Protein AF-A0A355TVX1-F1 (afdb_monomer)

Secondary structure (DSSP, 8-state):
--TTSSS---EE----TT--EEE---TTS---GGGBSSGGGT-SSHHHHHHTT-SS-SSEEETTTTTT-EEE--SSSSSS--TTTEEEHHHHTEEEEE---BTTEEEEEETTEEEEEE---PPEEPP----GGGT--

Solvent-accessible surface area (backbone atoms only — not comparable to full-atom values): 8041 Å² total; per-residue (Å²): 48,28,61,79,56,76,84,55,65,34,54,55,67,73,77,53,79,91,41,65,44,61,29,44,54,47,100,88,57,52,58,41,29,66,26,37,65,27,50,74,82,77,36,96,35,24,41,60,46,48,44,76,58,34,83,85,67,77,58,38,38,40,74,76,59,41,68,67,36,28,36,39,31,60,79,85,71,75,54,63,65,44,82,92,30,52,37,47,36,67,83,68,37,41,61,38,38,46,27,62,67,60,93,56,30,35,40,30,31,39,77,91,40,81,45,80,43,66,63,80,84,63,65,70,47,80,66,83,84,75,61,71,78,76,72,70,123

pLDDT: mean 85.3, std 14.42, range [46.06, 97.94]

Sequence (137 aa):
FDFFGNGFPVLTEWVGANDGLLCRPNADGSVKGTNLFGIANGFDNGYEEMASLDVDNSGSLEGAELKELRVWTDVNGNGIAEANELKTLDELGITSIKVSHNNYASTFVRNGQTFKSFDWWPNCREMRKVDMASVIK

Foldseek 3Di:
DQLLPPPDDWDWDDDDLVAWFKFQADPVRWDHNCRGQAPNVPDNGRLVVLCVLPPVNPQKQFDPSQQRMWTFRPNPPPPIGDPVRTHRCVNQQWGIGGSDDDPQKDWTAHPNDIDIDGGDDIDTDDDPDDPPVVVPD

Structure (mmCIF, N/CA/C/O backbone):
data_AF-A0A355TVX1-F1
#
_entry.id   AF-A0A355TVX1-F1
#
loop_
_atom_site.group_PDB
_atom_site.id
_atom_site.type_symbol
_atom_site.label_atom_id
_atom_site.label_alt_id
_atom_site.label_comp_id
_atom_site.label_asym_id
_atom_site.label_entity_id
_atom_site.label_seq_id
_atom_site.pdbx_PDB_ins_code
_atom_site.Cartn_x
_atom_site.Cartn_y
_atom_site.Cartn_z
_atom_site.occupancy
_atom_site.B_iso_or_equiv
_atom_site.auth_seq_id
_atom_site.auth_comp_id
_atom_site.auth_asym_id
_atom_site.auth_atom_id
_atom_site.pdbx_PDB_model_num
ATOM 1 N N . PHE A 1 1 ? 11.663 -5.315 -10.798 1.00 74.56 1 PHE A N 1
ATOM 2 C CA . PHE A 1 1 ? 10.584 -4.323 -10.603 1.00 74.56 1 PHE A CA 1
ATOM 3 C C . PHE A 1 1 ? 11.071 -2.928 -10.987 1.00 74.56 1 PHE A C 1
ATOM 5 O O . PHE A 1 1 ? 12.222 -2.608 -10.700 1.00 74.56 1 PHE A O 1
ATOM 12 N N . ASP A 1 2 ? 10.250 -2.105 -11.647 1.00 73.06 2 ASP A N 1
ATOM 13 C CA . ASP A 1 2 ? 10.565 -0.692 -11.945 1.00 73.06 2 ASP A CA 1
ATOM 14 C C . ASP A 1 2 ? 10.418 0.175 -10.680 1.00 73.06 2 ASP A C 1
ATOM 16 O O . ASP A 1 2 ? 9.458 0.929 -10.507 1.00 73.06 2 ASP A O 1
ATOM 20 N N . PHE A 1 3 ? 11.371 0.017 -9.759 1.00 73.38 3 PHE A N 1
ATOM 21 C CA . PHE A 1 3 ? 11.366 0.666 -8.445 1.00 73.38 3 PHE A CA 1
ATOM 22 C C . PHE A 1 3 ? 11.476 2.194 -8.532 1.00 73.38 3 PHE A C 1
ATOM 24 O O . PHE A 1 3 ? 10.991 2.901 -7.657 1.00 73.38 3 PHE A O 1
ATOM 31 N N . PHE A 1 4 ? 12.087 2.720 -9.594 1.00 75.31 4 PHE A N 1
ATOM 32 C CA . PHE A 1 4 ? 12.267 4.162 -9.775 1.00 75.31 4 PHE A CA 1
ATOM 33 C C . PHE A 1 4 ? 11.200 4.800 -10.675 1.00 75.31 4 PHE A C 1
ATOM 35 O O . PHE A 1 4 ? 11.250 6.005 -10.907 1.00 75.31 4 PHE A O 1
ATOM 42 N N . GLY A 1 5 ? 10.258 4.015 -11.208 1.00 72.88 5 GLY A N 1
ATOM 43 C CA . GLY A 1 5 ? 9.201 4.508 -12.096 1.00 72.88 5 GLY A CA 1
ATOM 44 C C . GLY A 1 5 ? 9.711 5.058 -13.434 1.00 72.88 5 GLY A C 1
ATOM 45 O O . GLY A 1 5 ? 9.036 5.878 -14.055 1.00 72.88 5 GLY A O 1
ATOM 46 N N . ASN A 1 6 ? 10.901 4.644 -13.879 1.00 74.19 6 ASN A N 1
ATOM 47 C CA . ASN A 1 6 ? 11.560 5.163 -15.083 1.00 74.19 6 ASN A CA 1
ATOM 48 C C . ASN A 1 6 ? 11.500 4.193 -16.276 1.00 74.19 6 ASN A C 1
ATOM 50 O O . ASN A 1 6 ? 12.131 4.439 -17.305 1.00 74.19 6 ASN A O 1
ATOM 54 N N . GLY A 1 7 ? 10.745 3.101 -16.142 1.00 70.25 7 GLY A N 1
ATOM 55 C CA . GLY A 1 7 ? 10.585 2.065 -17.156 1.00 70.25 7 GLY A CA 1
ATOM 56 C C . GLY A 1 7 ? 11.673 0.990 -17.146 1.00 70.25 7 GLY A C 1
ATOM 57 O O . GLY A 1 7 ? 11.620 0.096 -17.990 1.00 70.25 7 GLY A O 1
ATOM 58 N N . PHE A 1 8 ? 12.639 1.034 -16.220 1.00 68.00 8 PHE A N 1
ATOM 59 C CA . PHE A 1 8 ? 13.718 0.047 -16.135 1.00 68.00 8 PHE A CA 1
ATOM 60 C C . PHE A 1 8 ? 13.635 -0.774 -14.843 1.00 68.00 8 PHE A C 1
ATOM 62 O O . PHE A 1 8 ? 13.753 -0.221 -13.748 1.00 68.00 8 PHE A O 1
ATOM 69 N N . PRO A 1 9 ? 13.493 -2.110 -14.934 1.00 71.19 9 PRO A N 1
ATOM 70 C CA . PRO A 1 9 ? 13.483 -2.948 -13.751 1.00 71.19 9 PRO A CA 1
ATOM 71 C C . PRO A 1 9 ? 14.866 -2.992 -13.091 1.00 71.19 9 PRO A C 1
ATOM 73 O O . PRO A 1 9 ? 15.888 -3.157 -13.759 1.00 71.19 9 PRO A O 1
ATOM 76 N N . VAL A 1 10 ? 14.885 -2.899 -11.763 1.00 67.88 10 VAL A N 1
ATOM 77 C CA . VAL A 1 10 ? 16.076 -3.112 -10.933 1.00 67.88 10 VAL A CA 1
ATOM 78 C C . VAL A 1 10 ? 15.953 -4.404 -10.131 1.00 67.88 10 VAL A C 1
ATOM 80 O O . VAL A 1 10 ? 14.846 -4.916 -9.920 1.00 67.88 10 VAL A O 1
ATOM 83 N N . LEU A 1 11 ? 17.105 -4.939 -9.709 1.00 60.22 11 LEU A N 1
ATOM 84 C CA . LEU A 1 11 ? 17.157 -6.041 -8.756 1.00 60.22 11 LEU A CA 1
ATOM 85 C C . LEU A 1 11 ? 16.913 -5.463 -7.360 1.00 60.22 11 LEU A C 1
ATOM 87 O O . LEU A 1 11 ? 17.732 -4.694 -6.849 1.00 60.22 11 LEU A O 1
ATOM 91 N N . THR A 1 12 ? 15.791 -5.845 -6.773 1.00 57.66 12 THR A N 1
ATOM 92 C CA . THR A 1 12 ? 15.330 -5.407 -5.456 1.00 57.66 12 THR A CA 1
ATOM 93 C C . THR A 1 12 ? 15.274 -6.652 -4.578 1.00 57.66 12 THR A C 1
ATOM 95 O O . THR A 1 12 ? 14.771 -7.685 -5.023 1.00 57.66 12 THR A O 1
ATOM 98 N N . GLU A 1 13 ? 15.806 -6.594 -3.355 1.00 61.84 13 GLU A N 1
ATOM 99 C CA . GLU A 1 13 ? 15.412 -7.578 -2.334 1.00 61.84 13 GLU A CA 1
ATOM 100 C C . GLU A 1 13 ? 13.887 -7.548 -2.253 1.00 61.84 13 GLU A C 1
ATOM 102 O O . GLU A 1 13 ? 13.339 -6.460 -2.321 1.00 61.84 13 GLU A O 1
ATOM 107 N N . TRP A 1 14 ? 13.193 -8.684 -2.212 1.00 70.19 14 TRP A N 1
ATOM 108 C CA . TRP A 1 14 ? 11.730 -8.705 -2.312 1.00 70.19 14 TRP A CA 1
ATOM 109 C C . TRP A 1 14 ? 11.088 -9.222 -1.031 1.00 70.19 14 TRP A C 1
ATOM 111 O O . TRP A 1 14 ? 11.696 -10.002 -0.294 1.00 70.19 14 TRP A O 1
ATOM 121 N N . VAL A 1 15 ? 9.862 -8.779 -0.765 1.00 71.12 15 VAL A N 1
ATOM 122 C CA . VAL A 1 15 ? 9.053 -9.314 0.333 1.00 71.12 15 VAL A CA 1
ATOM 123 C C . VAL A 1 15 ? 8.676 -10.773 0.036 1.00 71.12 15 VAL A C 1
ATOM 125 O O . VAL A 1 15 ? 8.558 -11.168 -1.123 1.00 71.12 15 VAL A O 1
ATOM 128 N N . GLY A 1 16 ? 8.550 -11.612 1.067 1.00 63.59 16 GLY A N 1
ATOM 129 C CA . GLY A 1 16 ? 8.228 -13.027 0.868 1.00 63.59 16 GLY A CA 1
ATOM 130 C C . GLY A 1 16 ? 6.798 -13.229 0.354 1.00 63.59 16 GLY A C 1
ATOM 131 O O . GLY A 1 16 ? 5.958 -12.347 0.470 1.00 63.59 16 GLY A O 1
ATOM 132 N N . ALA A 1 17 ? 6.472 -14.433 -0.126 1.00 68.12 17 ALA A N 1
ATOM 133 C CA . ALA A 1 17 ? 5.132 -14.757 -0.645 1.00 68.12 17 ALA A CA 1
ATOM 134 C C . ALA A 1 17 ? 3.989 -14.663 0.395 1.00 68.12 17 ALA A C 1
ATOM 136 O O . ALA A 1 17 ? 2.818 -14.735 0.033 1.00 68.12 17 ALA A O 1
ATOM 137 N N . ASN A 1 18 ? 4.316 -14.539 1.686 1.00 72.81 18 ASN A N 1
ATOM 138 C CA . ASN A 1 18 ? 3.343 -14.332 2.766 1.00 72.81 18 ASN A CA 1
ATOM 139 C C . ASN A 1 18 ? 3.177 -12.853 3.149 1.00 72.81 18 ASN A C 1
ATOM 141 O O . ASN A 1 18 ? 2.308 -12.528 3.958 1.00 72.81 18 ASN A O 1
ATOM 145 N N . ASP A 1 19 ? 4.012 -11.985 2.585 1.00 83.00 19 ASP A N 1
ATOM 146 C CA . ASP A 1 19 ? 4.012 -10.550 2.808 1.00 83.00 19 ASP A CA 1
ATOM 147 C C . ASP A 1 19 ? 3.425 -9.844 1.576 1.00 83.00 19 ASP A C 1
ATOM 149 O O . ASP A 1 19 ? 3.278 -10.418 0.493 1.00 83.00 19 ASP A O 1
ATOM 153 N N . GLY A 1 20 ? 3.045 -8.582 1.739 1.00 90.25 20 GLY A N 1
ATOM 154 C CA . GLY A 1 20 ? 2.482 -7.794 0.653 1.00 90.25 20 GLY A CA 1
ATOM 155 C C . GLY A 1 20 ? 2.884 -6.335 0.758 1.00 90.25 20 GLY A C 1
ATOM 156 O O . GLY A 1 20 ? 3.086 -5.811 1.854 1.00 90.25 20 GLY A O 1
ATOM 157 N N . LEU A 1 21 ? 2.995 -5.687 -0.395 1.00 93.00 21 LEU A N 1
ATOM 158 C CA . LEU A 1 21 ? 3.287 -4.266 -0.508 1.00 93.00 21 LEU A CA 1
ATOM 159 C C . LEU A 1 21 ? 1.980 -3.493 -0.651 1.00 93.00 21 LEU A C 1
ATOM 161 O O . LEU A 1 21 ? 1.157 -3.799 -1.517 1.00 93.00 21 LEU A O 1
ATOM 165 N N . LEU A 1 22 ? 1.788 -2.478 0.189 1.00 95.69 22 LEU A N 1
ATOM 166 C CA . LEU A 1 22 ? 0.675 -1.552 0.030 1.00 95.69 22 LEU A CA 1
ATOM 167 C C . LEU A 1 22 ? 0.943 -0.659 -1.187 1.00 95.69 22 LEU A C 1
ATOM 169 O O . LEU A 1 22 ? 2.043 -0.127 -1.345 1.00 95.69 22 LEU A O 1
ATOM 173 N N . CYS A 1 23 ? -0.056 -0.499 -2.048 1.00 95.62 23 CYS A N 1
ATOM 174 C CA . CYS A 1 23 ? 0.068 0.297 -3.260 1.00 95.62 23 CYS A CA 1
ATOM 175 C C . CYS A 1 23 ? -1.251 0.963 -3.660 1.00 95.62 23 CYS A C 1
ATOM 177 O O . CYS A 1 23 ? -2.337 0.535 -3.259 1.00 95.62 23 CYS A O 1
ATOM 179 N N . ARG A 1 24 ? -1.148 1.992 -4.501 1.00 95.38 24 ARG A N 1
ATOM 180 C CA . ARG A 1 24 ? -2.262 2.600 -5.233 1.00 95.38 24 ARG A CA 1
ATOM 181 C C . ARG A 1 24 ? -2.027 2.407 -6.735 1.00 95.38 24 ARG A C 1
ATOM 183 O O . ARG A 1 24 ? -1.296 3.206 -7.328 1.00 95.38 24 ARG A O 1
ATOM 190 N N . PRO A 1 25 ? -2.581 1.345 -7.350 1.00 93.81 25 PRO A N 1
ATOM 191 C CA . PRO A 1 25 ? -2.369 1.061 -8.767 1.00 93.81 25 PRO A CA 1
ATOM 192 C C . PRO A 1 25 ? -2.880 2.181 -9.673 1.00 93.81 25 PRO A C 1
ATOM 194 O O . PRO A 1 25 ? -3.781 2.937 -9.311 1.00 93.81 25 PRO A O 1
ATOM 197 N N . ASN A 1 26 ? -2.332 2.254 -10.882 1.00 92.12 26 ASN A N 1
ATOM 198 C CA . ASN A 1 26 ? -2.853 3.139 -11.918 1.00 92.12 26 ASN A CA 1
ATOM 199 C C . ASN A 1 26 ? -4.223 2.646 -12.421 1.00 92.12 26 ASN A C 1
ATOM 201 O O . ASN A 1 26 ? -4.630 1.511 -12.169 1.00 92.12 26 ASN A O 1
ATOM 205 N N . ALA A 1 27 ? -4.927 3.483 -13.187 1.00 89.12 27 ALA A N 1
ATOM 206 C CA . ALA A 1 27 ? -6.250 3.148 -13.727 1.00 89.12 27 ALA A CA 1
ATOM 207 C C . ALA A 1 27 ? -6.256 1.897 -14.633 1.00 89.12 27 ALA A C 1
ATOM 209 O O . ALA A 1 27 ? -7.290 1.251 -14.779 1.00 89.12 27 ALA A O 1
ATOM 210 N N . ASP A 1 28 ? -5.111 1.551 -15.226 1.00 88.56 28 ASP A N 1
ATOM 211 C CA . ASP A 1 28 ? -4.911 0.344 -16.037 1.00 88.56 28 ASP A CA 1
ATOM 212 C C . ASP A 1 28 ? -4.508 -0.896 -15.212 1.00 88.56 28 ASP A C 1
ATOM 214 O O . ASP A 1 28 ? -4.294 -1.968 -15.774 1.00 88.56 28 ASP A O 1
ATOM 218 N N . GLY A 1 29 ? -4.404 -0.762 -13.886 1.00 86.19 29 GLY A N 1
ATOM 219 C CA . GLY A 1 29 ? -3.977 -1.813 -12.964 1.00 86.19 29 GLY A CA 1
ATOM 220 C C . GLY A 1 29 ? -2.460 -1.960 -12.818 1.00 86.19 29 GLY A C 1
ATOM 221 O O . GLY A 1 29 ? -2.018 -2.772 -12.010 1.00 86.19 29 GLY A O 1
ATOM 222 N N . SER A 1 30 ? -1.650 -1.181 -13.544 1.00 89.50 30 SER A N 1
ATOM 223 C CA . SER A 1 30 ? -0.191 -1.250 -13.427 1.00 89.50 30 SER A CA 1
ATOM 224 C C . SER A 1 30 ? 0.305 -0.680 -12.094 1.00 89.50 30 SER A C 1
ATOM 226 O O . SER A 1 30 ? -0.222 0.313 -11.582 1.00 89.50 30 SER A O 1
ATOM 228 N N . VAL A 1 31 ? 1.361 -1.289 -11.549 1.00 90.88 31 VAL A N 1
ATOM 229 C CA . VAL A 1 31 ? 2.055 -0.832 -10.337 1.00 90.88 31 VAL A CA 1
ATOM 230 C C . VAL A 1 31 ? 3.528 -0.609 -10.656 1.00 90.88 31 VAL A C 1
ATOM 232 O O . VAL A 1 31 ? 4.208 -1.488 -11.186 1.00 90.88 31 VAL A O 1
ATOM 235 N N . LYS A 1 32 ? 4.017 0.583 -10.320 1.00 88.12 32 LYS A N 1
ATOM 236 C CA . LYS A 1 32 ? 5.427 0.989 -10.370 1.00 88.12 32 LYS A CA 1
ATOM 237 C C . LYS A 1 32 ? 5.876 1.451 -8.987 1.00 88.12 32 LYS A C 1
ATOM 239 O O . LYS A 1 32 ? 5.055 1.566 -8.081 1.00 88.12 32 LYS A O 1
ATOM 244 N N . GLY A 1 33 ? 7.158 1.770 -8.818 1.00 83.69 33 GLY A N 1
ATOM 245 C CA . GLY A 1 33 ? 7.668 2.273 -7.537 1.00 83.69 33 GLY A CA 1
ATOM 246 C C . GLY A 1 33 ? 6.936 3.511 -7.009 1.00 83.69 33 GLY A C 1
ATOM 247 O O . GLY A 1 33 ? 6.685 3.600 -5.817 1.00 83.69 33 GLY A O 1
ATOM 248 N N . THR A 1 34 ? 6.482 4.407 -7.889 1.00 88.19 34 THR A N 1
ATOM 249 C CA . THR A 1 34 ? 5.688 5.600 -7.525 1.00 88.19 34 THR A CA 1
ATOM 250 C C . THR A 1 34 ? 4.257 5.284 -7.079 1.00 88.19 34 THR A C 1
ATOM 252 O O . THR A 1 34 ? 3.556 6.165 -6.592 1.00 88.19 34 THR A O 1
ATOM 255 N N . ASN A 1 35 ? 3.787 4.054 -7.297 1.00 92.94 35 ASN A N 1
ATOM 256 C CA . ASN A 1 35 ? 2.499 3.572 -6.803 1.00 92.94 35 ASN A CA 1
ATOM 257 C C . ASN A 1 35 ? 2.628 2.907 -5.423 1.00 92.94 35 ASN A C 1
ATOM 259 O O . ASN A 1 35 ? 1.602 2.615 -4.810 1.00 92.94 35 ASN A O 1
ATOM 263 N N . LEU A 1 36 ? 3.850 2.621 -4.964 1.00 92.69 36 LEU A N 1
ATOM 264 C CA . LEU A 1 36 ? 4.116 2.158 -3.605 1.00 92.69 36 LEU A CA 1
ATOM 265 C C . LEU A 1 36 ? 4.221 3.359 -2.666 1.00 92.69 36 LEU A C 1
ATOM 267 O O . LEU A 1 36 ? 4.603 4.446 -3.093 1.00 92.69 36 LEU A O 1
ATOM 271 N N . PHE A 1 37 ? 3.926 3.128 -1.391 1.00 93.56 37 PHE A N 1
ATOM 272 C CA . PHE A 1 37 ? 4.076 4.147 -0.359 1.00 93.56 37 PHE A CA 1
ATOM 273 C C . PHE A 1 37 ? 5.540 4.278 0.060 1.00 93.56 37 PHE A C 1
ATOM 275 O O . PHE A 1 37 ? 6.166 3.286 0.438 1.00 93.56 37 PHE A O 1
ATOM 282 N N . GLY A 1 38 ? 6.086 5.491 -0.004 1.00 90.88 38 GLY A N 1
ATOM 283 C CA . GLY A 1 38 ? 7.480 5.767 0.317 1.00 90.88 38 GLY A CA 1
ATOM 284 C C . GLY A 1 38 ? 7.921 7.169 -0.096 1.00 90.88 38 GLY A C 1
ATOM 285 O O . GLY A 1 38 ? 7.142 8.111 -0.180 1.00 90.88 38 GLY A O 1
ATOM 286 N N . ILE A 1 39 ? 9.209 7.310 -0.397 1.00 90.81 39 ILE A N 1
ATOM 287 C CA . ILE A 1 39 ? 9.810 8.614 -0.725 1.00 90.81 39 ILE A CA 1
ATOM 288 C C . ILE A 1 39 ? 9.663 9.015 -2.201 1.00 90.81 39 ILE A C 1
ATOM 290 O O . ILE A 1 39 ? 10.031 10.121 -2.593 1.00 90.81 39 ILE A O 1
ATOM 294 N N . ALA A 1 40 ? 9.149 8.117 -3.049 1.00 87.00 40 ALA A N 1
ATOM 295 C CA . ALA A 1 40 ? 9.115 8.301 -4.502 1.00 87.00 40 ALA A CA 1
ATOM 296 C C . ALA A 1 40 ? 8.278 9.518 -4.936 1.00 87.00 40 ALA A C 1
ATOM 298 O O . ALA A 1 40 ? 8.551 10.107 -5.982 1.00 87.00 40 ALA A O 1
ATOM 299 N N . ASN A 1 41 ? 7.300 9.912 -4.116 1.00 87.31 41 ASN A N 1
ATOM 300 C CA . ASN A 1 41 ? 6.395 11.031 -4.377 1.00 87.31 41 ASN A CA 1
ATOM 301 C C . ASN A 1 41 ? 6.742 12.302 -3.572 1.00 87.31 41 ASN A C 1
ATOM 303 O O . ASN A 1 41 ? 5.940 13.232 -3.527 1.00 87.31 41 ASN A O 1
ATOM 307 N N . GLY A 1 42 ? 7.943 12.373 -2.981 1.00 90.81 42 GLY A N 1
ATOM 308 C CA . GLY A 1 42 ? 8.454 13.574 -2.304 1.00 90.81 42 GLY A CA 1
ATOM 309 C C . GLY A 1 42 ? 8.149 13.672 -0.806 1.00 90.81 42 GLY A C 1
ATOM 310 O O . GLY A 1 42 ? 8.340 14.742 -0.236 1.00 90.81 42 GLY A O 1
ATOM 311 N N . PHE A 1 43 ? 7.693 12.581 -0.190 1.00 92.94 43 PHE A N 1
ATOM 312 C CA . PHE A 1 43 ? 7.528 12.449 1.260 1.00 92.94 43 PHE A CA 1
ATOM 313 C C . PHE A 1 43 ? 8.826 11.967 1.923 1.00 92.94 43 PHE A C 1
ATOM 315 O O . PHE A 1 43 ? 9.666 11.351 1.261 1.00 92.94 43 PHE A O 1
ATOM 322 N N . ASP A 1 44 ? 8.983 12.192 3.229 1.00 91.81 44 ASP A N 1
ATOM 323 C CA . ASP A 1 44 ? 10.159 11.728 3.976 1.00 91.81 44 ASP A CA 1
ATOM 324 C C . ASP A 1 44 ? 10.119 10.210 4.223 1.00 91.81 44 ASP A C 1
ATOM 326 O O . ASP A 1 44 ? 11.160 9.579 4.423 1.00 91.81 44 ASP A O 1
ATOM 330 N N . ASN A 1 45 ? 8.923 9.611 4.237 1.00 92.50 45 ASN A N 1
ATOM 331 C CA . ASN A 1 45 ? 8.697 8.178 4.443 1.00 92.50 45 ASN A CA 1
ATOM 332 C C . ASN A 1 45 ? 7.289 7.743 3.981 1.00 92.50 45 ASN A C 1
ATOM 334 O O . ASN A 1 45 ? 6.423 8.575 3.709 1.00 92.50 45 ASN A O 1
ATOM 338 N N . GLY A 1 46 ? 7.040 6.430 3.921 1.00 93.25 46 GLY A N 1
ATOM 339 C CA . GLY A 1 46 ? 5.772 5.886 3.415 1.00 93.25 46 GLY A CA 1
ATOM 340 C C . GLY A 1 46 ? 4.566 6.126 4.325 1.00 93.25 46 GLY A C 1
ATOM 341 O O . GLY A 1 46 ? 3.440 6.228 3.846 1.00 93.25 46 GLY A O 1
ATOM 342 N N . TYR A 1 47 ? 4.783 6.269 5.632 1.00 95.81 47 TYR A N 1
ATOM 343 C CA . TYR A 1 47 ? 3.713 6.573 6.584 1.00 95.81 47 TYR A CA 1
ATOM 344 C C . TYR A 1 47 ? 3.227 8.018 6.472 1.00 95.81 47 TYR A C 1
ATOM 346 O O . TYR A 1 47 ? 2.033 8.274 6.600 1.00 95.81 47 TYR A O 1
ATOM 354 N N . GLU A 1 48 ? 4.131 8.953 6.188 1.00 95.88 48 GLU A N 1
ATOM 355 C CA . GLU A 1 48 ? 3.776 10.338 5.887 1.00 95.88 48 GLU A CA 1
ATOM 356 C C . GLU A 1 48 ? 2.960 10.436 4.592 1.00 95.88 48 GLU A C 1
ATOM 358 O O . GLU A 1 48 ? 1.933 11.114 4.560 1.00 95.88 48 GLU A O 1
ATOM 363 N N . GLU A 1 49 ? 3.351 9.693 3.551 1.00 95.75 49 GLU A N 1
ATOM 364 C CA . GLU A 1 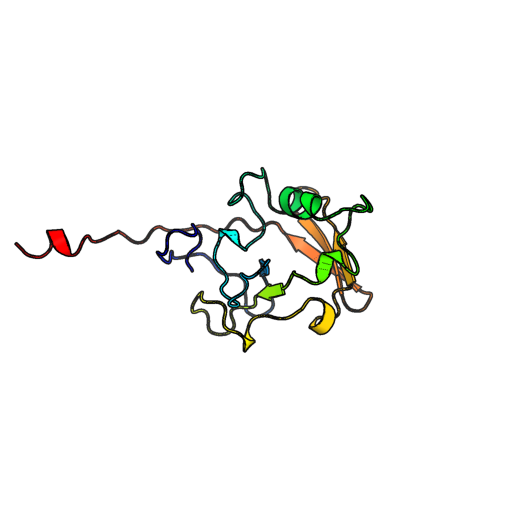49 ? 2.545 9.596 2.331 1.00 95.75 49 GLU A CA 1
ATOM 365 C C . GLU A 1 49 ? 1.146 9.042 2.632 1.00 95.75 49 GLU A C 1
ATOM 367 O O . GLU A 1 49 ? 0.148 9.602 2.177 1.00 95.75 49 GLU A O 1
ATOM 372 N N . MET A 1 50 ? 1.042 7.986 3.445 1.00 96.44 50 MET A N 1
ATOM 373 C CA . MET A 1 50 ? -0.255 7.453 3.874 1.00 96.44 50 MET A CA 1
ATOM 374 C C . MET A 1 50 ? -1.071 8.473 4.672 1.00 96.44 50 MET A C 1
ATOM 376 O O . MET A 1 50 ? -2.277 8.561 4.469 1.00 96.44 50 MET A O 1
ATOM 380 N N . ALA A 1 51 ? -0.439 9.267 5.540 1.00 96.12 51 ALA A N 1
ATOM 381 C CA . ALA A 1 51 ? -1.119 10.303 6.315 1.00 96.12 51 ALA A CA 1
ATOM 382 C C . ALA A 1 51 ? -1.734 11.396 5.426 1.00 96.12 51 ALA A C 1
ATOM 384 O O . ALA A 1 51 ? -2.725 12.004 5.811 1.00 96.12 51 ALA A O 1
ATOM 385 N N . SER A 1 52 ? -1.216 11.611 4.211 1.00 95.44 52 SER A N 1
ATOM 386 C CA . SER A 1 52 ? -1.841 12.526 3.242 1.00 95.44 52 SER A CA 1
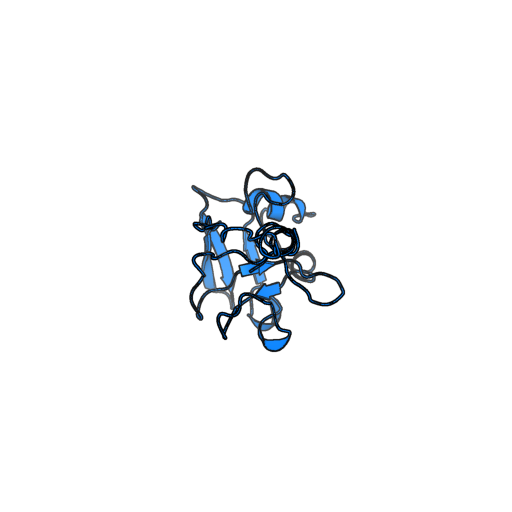ATOM 387 C C . SER A 1 52 ? -3.214 12.055 2.736 1.00 95.44 52 SER A C 1
ATOM 389 O O . SER A 1 52 ? -3.961 12.851 2.166 1.00 95.44 52 SER A O 1
ATOM 3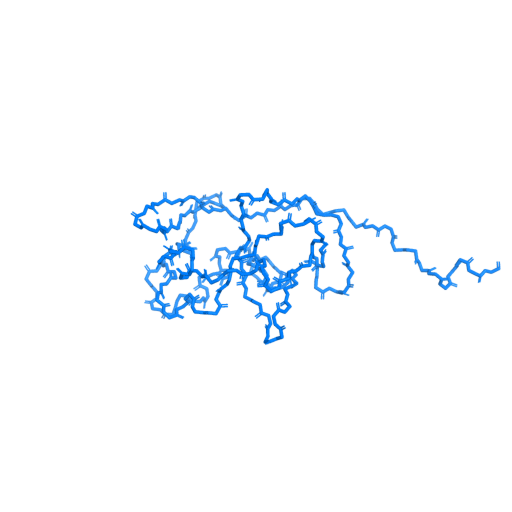91 N N . LEU A 1 53 ? -3.545 10.773 2.935 1.00 95.62 53 LEU A N 1
ATOM 392 C CA . LEU A 1 53 ? -4.823 10.168 2.556 1.00 95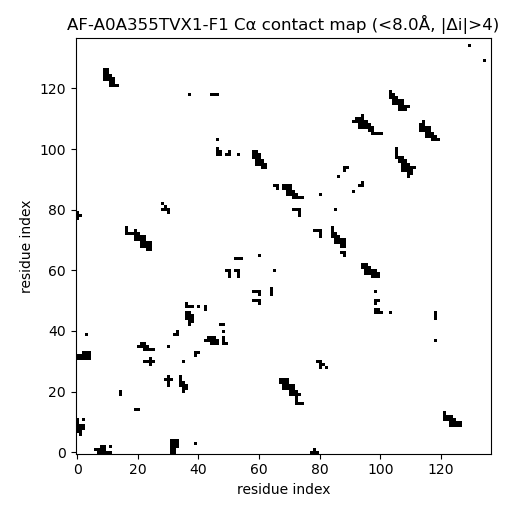.62 53 LEU A CA 1
ATOM 393 C C . LEU A 1 53 ? -5.837 10.119 3.710 1.00 95.62 53 LEU A C 1
ATOM 395 O O . LEU A 1 53 ? -6.996 9.806 3.451 1.00 95.62 53 LEU A O 1
ATOM 399 N N . ASP A 1 54 ? -5.409 10.414 4.942 1.00 96.56 54 ASP A N 1
ATOM 400 C CA . ASP A 1 54 ? -6.241 10.462 6.152 1.00 96.56 54 ASP A CA 1
ATOM 401 C C . ASP A 1 54 ? -7.005 11.795 6.180 1.00 96.56 54 ASP A C 1
ATOM 403 O O . ASP A 1 54 ? -6.560 12.801 6.73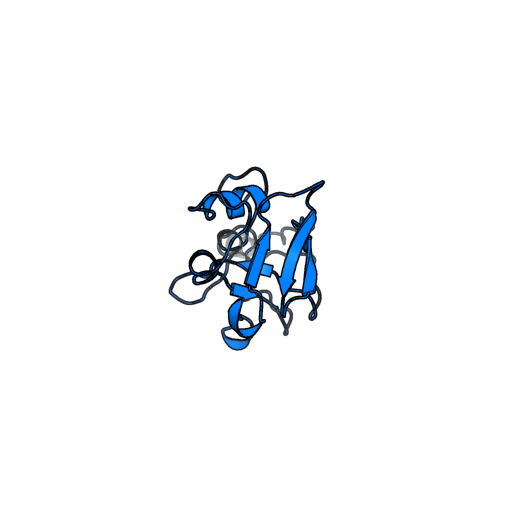9 1.00 96.56 54 ASP A O 1
ATOM 407 N N . VAL A 1 55 ? -8.134 11.837 5.471 1.00 95.50 55 VAL A N 1
ATOM 408 C CA . VAL A 1 55 ? -8.893 13.077 5.257 1.00 95.50 55 VAL A CA 1
ATOM 409 C C . VAL A 1 55 ? -9.684 13.480 6.495 1.00 95.50 55 VAL A C 1
ATOM 411 O O . VAL A 1 55 ? -9.979 14.665 6.680 1.00 95.50 55 VAL A O 1
ATOM 414 N N . ASP A 1 56 ? -10.038 12.511 7.339 1.00 95.88 56 ASP A N 1
ATOM 415 C CA . ASP A 1 56 ? -10.778 12.745 8.575 1.00 95.88 56 ASP A CA 1
ATOM 416 C C . ASP A 1 56 ? -9.874 12.989 9.797 1.00 95.88 56 ASP A C 1
ATOM 418 O O . ASP A 1 56 ? -10.365 13.430 10.839 1.00 95.88 56 ASP A O 1
ATOM 422 N N . ASN A 1 57 ? -8.553 12.856 9.631 1.00 95.31 57 ASN A N 1
ATOM 423 C CA . ASN A 1 57 ? -7.529 13.013 10.666 1.00 95.31 57 ASN A CA 1
ATOM 424 C C . ASN A 1 57 ? -7.742 12.066 11.858 1.00 95.31 57 ASN A C 1
ATOM 426 O O . ASN A 1 57 ? -7.455 12.421 13.008 1.00 95.31 57 ASN A O 1
ATOM 430 N N . SER A 1 58 ? -8.264 10.866 11.608 1.00 95.94 58 SER A N 1
ATOM 431 C CA . SER A 1 58 ? -8.455 9.833 12.632 1.00 95.94 58 SER A CA 1
ATOM 432 C C . SER A 1 58 ? -7.136 9.190 13.079 1.00 95.94 58 SER A C 1
ATOM 434 O O . SER A 1 58 ? -7.065 8.559 14.141 1.00 95.94 58 SER A O 1
ATOM 436 N N . GLY A 1 59 ? -6.064 9.371 12.304 1.00 96.62 59 GLY A N 1
ATOM 437 C CA . GLY A 1 59 ? -4.760 8.756 12.511 1.00 96.62 59 GLY A CA 1
ATOM 438 C C . GLY A 1 59 ? -4.662 7.343 11.935 1.00 96.62 59 GLY A C 1
ATOM 439 O O . GLY A 1 59 ? -3.686 6.634 12.222 1.00 96.62 59 GLY A O 1
ATOM 440 N N . SER A 1 60 ? -5.656 6.897 11.164 1.00 97.50 60 SER A N 1
ATOM 441 C CA . SER A 1 60 ? -5.665 5.617 10.450 1.00 97.50 60 SER A CA 1
ATOM 442 C C . SER A 1 60 ? -6.488 5.727 9.172 1.00 97.50 60 SER A C 1
ATOM 444 O O . SER A 1 60 ? -7.508 6.390 9.161 1.00 97.50 60 SER A O 1
ATOM 446 N N . LEU A 1 61 ? -6.081 5.028 8.115 1.00 97.94 61 LEU A N 1
ATOM 447 C CA . LEU A 1 61 ? -6.899 4.921 6.912 1.00 97.94 61 LEU A CA 1
ATOM 448 C C . LEU A 1 61 ? -8.003 3.896 7.138 1.00 97.94 61 LEU A C 1
ATOM 450 O O . LEU A 1 61 ? -7.710 2.737 7.459 1.00 97.94 61 LEU A O 1
ATOM 454 N N . GLU A 1 62 ? -9.253 4.307 6.942 1.00 97.06 62 GLU A N 1
ATOM 455 C CA . GLU A 1 62 ? -10.432 3.472 7.173 1.00 97.06 62 GLU A CA 1
ATOM 456 C C . GLU A 1 62 ? -11.504 3.661 6.088 1.00 97.06 62 GLU A C 1
ATOM 458 O O . GLU A 1 62 ? -11.549 4.639 5.341 1.00 97.06 62 GLU A O 1
ATOM 463 N N . GLY A 1 63 ? -12.396 2.674 5.963 1.00 95.94 63 GLY A N 1
ATOM 464 C CA . GLY A 1 63 ? -13.592 2.770 5.125 1.00 95.94 63 GLY A CA 1
ATOM 465 C C . GLY A 1 63 ? -13.327 3.222 3.682 1.00 95.94 63 GLY A C 1
ATOM 466 O O . GLY A 1 63 ? -12.860 2.449 2.846 1.00 95.94 63 GLY A O 1
ATOM 467 N N . ALA A 1 64 ? -13.707 4.463 3.360 1.00 96.12 64 ALA A N 1
ATOM 468 C CA . ALA A 1 64 ? -13.590 5.005 2.007 1.00 96.12 64 ALA A CA 1
ATOM 469 C C . ALA A 1 64 ? -12.137 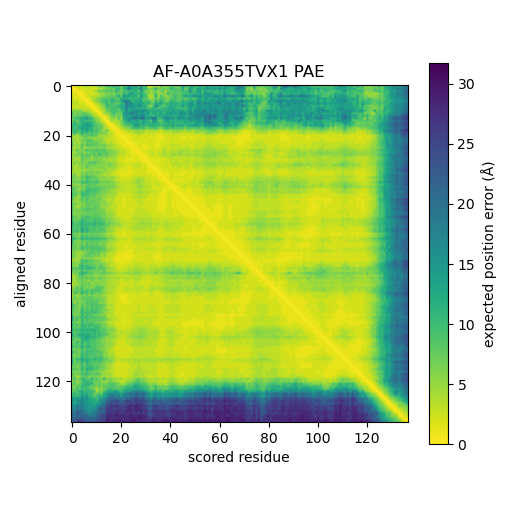5.257 1.574 1.00 96.12 64 ALA A C 1
ATOM 471 O O . ALA A 1 64 ? -11.844 5.108 0.389 1.00 96.12 64 ALA A O 1
ATOM 472 N N . GLU A 1 65 ? -11.242 5.568 2.511 1.00 96.81 65 GLU A N 1
ATOM 473 C CA . GLU A 1 65 ? -9.828 5.873 2.248 1.00 96.81 65 GLU A CA 1
ATOM 474 C C . GLU A 1 65 ? -9.058 4.629 1.781 1.00 96.81 65 GLU A C 1
ATOM 476 O O . GLU A 1 65 ? -8.072 4.717 1.055 1.00 96.81 65 GLU A O 1
ATOM 481 N N . LEU A 1 66 ? -9.567 3.440 2.116 1.00 96.69 66 LEU A N 1
ATOM 482 C CA . LEU A 1 66 ? -8.996 2.156 1.715 1.00 96.69 66 LEU A CA 1
ATOM 483 C C . LEU A 1 66 ? -9.406 1.710 0.302 1.00 96.69 66 LEU A C 1
ATOM 485 O O . LEU A 1 66 ? -8.818 0.773 -0.240 1.00 96.69 66 L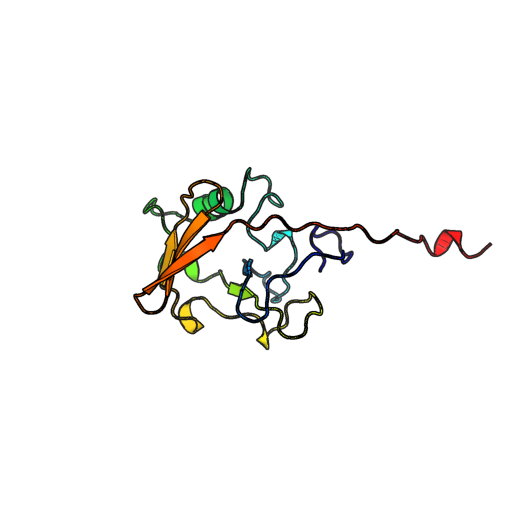EU A O 1
ATOM 489 N N . LYS A 1 67 ? -10.413 2.343 -0.318 1.00 94.88 67 LYS A N 1
ATOM 490 C CA . LYS A 1 67 ? -11.043 1.835 -1.556 1.00 94.88 67 LYS A CA 1
ATOM 491 C C . LYS A 1 67 ? -10.114 1.806 -2.762 1.00 94.88 67 LYS A C 1
ATOM 493 O O . LYS A 1 67 ? -10.247 0.923 -3.613 1.00 94.88 67 LYS A O 1
ATOM 498 N N . GLU A 1 68 ? -9.199 2.761 -2.852 1.00 93.75 68 GLU A N 1
ATOM 499 C CA . GLU A 1 68 ? -8.239 2.856 -3.958 1.00 93.75 68 GLU A CA 1
ATOM 500 C C . GLU A 1 68 ? -6.959 2.057 -3.695 1.00 93.75 68 GLU A C 1
ATOM 502 O O . GLU A 1 68 ? -6.161 1.84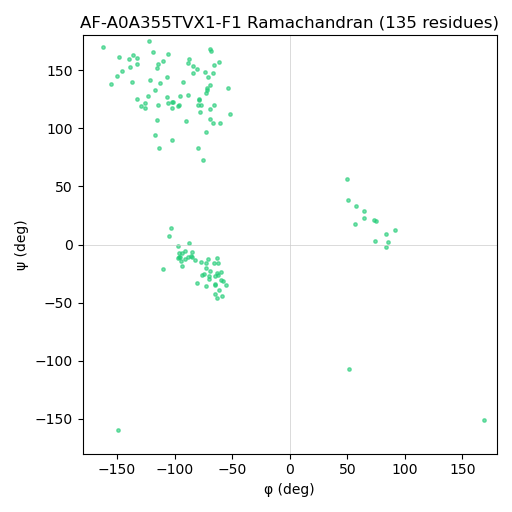0 -4.605 1.00 93.75 68 GLU A O 1
ATOM 507 N N . LEU A 1 69 ? -6.778 1.577 -2.464 1.00 96.62 69 LEU A N 1
ATOM 508 C CA . LEU A 1 69 ? -5.580 0.859 -2.065 1.00 96.62 69 LEU A CA 1
ATOM 509 C C . LEU A 1 69 ? -5.677 -0.613 -2.440 1.00 96.62 69 LEU A C 1
ATOM 511 O O . LEU A 1 69 ? -6.750 -1.226 -2.431 1.00 96.62 69 LEU A O 1
ATOM 515 N N . ARG A 1 70 ? -4.531 -1.202 -2.756 1.00 96.81 70 ARG A N 1
ATOM 516 C CA . ARG A 1 70 ? -4.368 -2.637 -2.968 1.00 96.81 70 ARG A CA 1
ATOM 517 C C . ARG A 1 70 ? -3.156 -3.132 -2.200 1.00 96.81 70 ARG A C 1
ATOM 519 O O . ARG A 1 70 ? -2.220 -2.381 -1.931 1.00 96.81 70 ARG A O 1
ATOM 526 N N . VAL A 1 71 ? -3.171 -4.418 -1.889 1.00 95.00 71 VAL A N 1
ATOM 527 C CA . VAL A 1 71 ? -1.987 -5.152 -1.461 1.00 95.00 71 VAL A CA 1
ATOM 528 C C . VAL A 1 71 ? -1.506 -5.966 -2.648 1.00 95.00 71 VAL A C 1
ATOM 530 O O . VAL A 1 71 ? -2.262 -6.762 -3.208 1.00 95.00 71 VAL A O 1
ATOM 533 N N . TRP A 1 72 ? -0.259 -5.735 -3.034 1.00 93.88 72 TRP A N 1
ATOM 534 C CA . TRP A 1 72 ? 0.428 -6.513 -4.047 1.00 93.88 72 TRP A CA 1
ATOM 535 C C . TRP A 1 72 ? 1.270 -7.597 -3.383 1.00 93.88 72 TRP A C 1
ATOM 537 O O . TRP A 1 72 ? 2.181 -7.299 -2.608 1.00 93.88 72 TRP A O 1
ATOM 547 N N . THR A 1 73 ? 0.976 -8.850 -3.714 1.00 90.81 73 THR A N 1
ATOM 548 C CA . THR A 1 73 ? 1.821 -9.996 -3.383 1.00 90.81 73 THR A CA 1
ATOM 549 C C . THR A 1 73 ? 2.330 -10.593 -4.684 1.00 90.81 73 THR A C 1
ATOM 551 O O . THR A 1 73 ? 1.568 -11.218 -5.412 1.00 90.81 73 THR A O 1
ATOM 554 N N . ASP A 1 74 ? 3.613 -10.393 -4.968 1.00 88.19 74 ASP A N 1
ATOM 555 C CA . ASP A 1 74 ? 4.291 -10.982 -6.126 1.00 88.19 74 ASP A CA 1
ATOM 556 C C . ASP A 1 74 ? 4.506 -12.483 -5.873 1.00 88.19 74 ASP A C 1
ATOM 558 O O . ASP A 1 74 ? 5.416 -12.891 -5.145 1.00 88.19 74 ASP A O 1
ATOM 562 N N . VAL A 1 75 ? 3.606 -13.312 -6.399 1.00 85.19 75 VAL A N 1
ATOM 563 C CA . VAL A 1 75 ? 3.591 -14.757 -6.125 1.00 85.19 75 VAL A CA 1
ATOM 564 C C . VAL A 1 75 ? 4.614 -15.472 -7.001 1.00 85.19 75 VAL A C 1
ATOM 566 O O . VAL A 1 75 ? 5.187 -16.484 -6.590 1.00 85.19 75 VAL A O 1
ATOM 569 N N . ASN A 1 76 ? 4.829 -14.968 -8.216 1.00 86.19 76 ASN A N 1
ATOM 570 C CA . ASN A 1 76 ? 5.715 -15.586 -9.196 1.00 86.19 76 ASN A CA 1
ATOM 571 C C . ASN A 1 76 ? 7.146 -14.995 -9.179 1.00 86.19 76 ASN A C 1
ATOM 573 O O . ASN A 1 76 ? 8.051 -15.588 -9.772 1.00 86.19 76 ASN A O 1
ATOM 577 N N . GLY A 1 77 ? 7.366 -13.884 -8.467 1.00 81.81 77 GLY A N 1
ATOM 578 C CA . GLY A 1 77 ? 8.660 -13.233 -8.272 1.00 81.81 77 GLY A CA 1
ATOM 579 C C . GLY A 1 77 ? 9.164 -12.458 -9.492 1.00 81.81 77 GLY A C 1
ATOM 580 O O . GLY A 1 77 ? 10.374 -12.247 -9.619 1.00 81.81 77 GLY A O 1
ATOM 581 N N . ASN A 1 78 ? 8.287 -12.092 -10.431 1.00 83.94 78 ASN A N 1
ATOM 582 C CA . ASN A 1 78 ? 8.677 -11.415 -11.670 1.00 83.94 78 ASN A CA 1
ATOM 583 C C . ASN A 1 78 ? 8.771 -9.882 -11.515 1.00 83.94 78 ASN A C 1
ATOM 585 O O . ASN A 1 78 ? 9.294 -9.200 -12.405 1.00 83.94 78 ASN A O 1
ATOM 589 N N . GLY A 1 79 ? 8.317 -9.330 -10.385 1.00 83.69 79 GLY A N 1
ATOM 590 C CA . GLY A 1 79 ? 8.318 -7.901 -10.099 1.00 83.69 79 GLY A CA 1
ATOM 591 C C . GLY A 1 79 ? 7.412 -7.088 -11.024 1.00 83.69 79 GLY A C 1
ATOM 592 O O . GLY A 1 79 ? 7.738 -5.929 -11.301 1.00 83.69 79 GLY A O 1
ATOM 593 N N . ILE A 1 80 ? 6.333 -7.684 -11.533 1.00 86.69 80 ILE A N 1
ATOM 594 C CA . ILE A 1 80 ? 5.266 -7.064 -12.322 1.00 86.69 80 ILE A CA 1
ATOM 595 C C . ILE A 1 80 ? 3.951 -7.391 -11.623 1.00 86.69 80 ILE A C 1
ATOM 597 O O . ILE A 1 80 ? 3.613 -8.555 -11.483 1.00 86.69 80 ILE A O 1
ATOM 601 N N . ALA A 1 81 ? 3.185 -6.376 -11.225 1.00 89.69 81 ALA A N 1
ATOM 602 C CA . ALA A 1 81 ? 1.885 -6.618 -10.612 1.00 89.69 81 ALA A CA 1
ATOM 603 C C . ALA A 1 81 ? 0.883 -7.160 -11.637 1.00 89.69 81 ALA A C 1
ATOM 605 O O . ALA A 1 81 ? 0.411 -6.429 -12.513 1.00 89.69 81 ALA A O 1
ATOM 606 N N . GLU A 1 82 ? 0.549 -8.440 -11.512 1.00 90.19 82 GLU A N 1
ATOM 607 C CA . GLU A 1 82 ? -0.503 -9.079 -12.297 1.00 90.19 82 GLU A CA 1
ATOM 608 C C . GLU A 1 82 ? -1.871 -8.940 -11.605 1.00 90.19 82 GLU A C 1
ATOM 610 O O . GLU A 1 82 ? -1.980 -8.783 -10.388 1.00 90.19 82 GLU A O 1
ATOM 615 N N . ALA A 1 83 ? -2.965 -9.020 -12.368 1.00 88.25 83 ALA A N 1
ATOM 616 C CA . ALA A 1 83 ? -4.313 -8.815 -11.822 1.00 88.25 83 ALA A CA 1
ATOM 617 C C . ALA A 1 83 ? -4.683 -9.820 -10.709 1.00 88.25 83 ALA A C 1
ATOM 619 O O . ALA A 1 83 ? -5.443 -9.495 -9.802 1.00 88.25 83 ALA A O 1
ATOM 620 N N . ASN A 1 84 ? -4.143 -11.039 -10.761 1.00 89.25 84 ASN A N 1
ATOM 621 C CA . ASN A 1 84 ? -4.313 -12.073 -9.736 1.00 89.25 84 ASN A CA 1
ATOM 622 C C . ASN A 1 84 ? -3.460 -11.845 -8.476 1.00 89.25 84 ASN A C 1
ATOM 624 O O . ASN A 1 84 ? -3.732 -12.477 -7.453 1.00 89.25 84 ASN A O 1
ATOM 628 N N . GLU A 1 85 ? -2.466 -10.961 -8.541 1.00 91.56 85 GLU A N 1
ATOM 629 C CA . GLU A 1 85 ? -1.520 -10.638 -7.464 1.00 91.56 85 GLU A CA 1
ATOM 630 C C . GLU A 1 85 ? -1.911 -9.385 -6.674 1.00 91.56 85 GLU A C 1
ATOM 632 O O . GLU A 1 85 ? -1.359 -9.113 -5.606 1.00 91.56 85 GLU A O 1
ATOM 637 N N . LEU A 1 86 ? -2.882 -8.628 -7.186 1.00 94.00 86 LEU A N 1
ATOM 638 C CA . LEU A 1 86 ? -3.448 -7.458 -6.532 1.00 94.00 86 LEU A CA 1
ATOM 639 C C . LEU A 1 86 ? -4.734 -7.835 -5.807 1.00 94.00 86 LEU A C 1
ATOM 641 O O . LEU A 1 86 ? -5.716 -8.259 -6.417 1.00 94.00 86 LEU A O 1
ATOM 645 N N . LYS A 1 87 ? -4.741 -7.636 -4.490 1.00 94.31 87 LYS A N 1
ATOM 646 C CA . LYS A 1 87 ? -5.921 -7.826 -3.647 1.00 94.31 87 LYS A CA 1
ATOM 647 C C . LYS A 1 87 ? -6.398 -6.504 -3.082 1.00 94.31 87 LYS A C 1
ATOM 649 O O . LYS A 1 87 ? -5.603 -5.656 -2.678 1.00 94.31 87 LYS A O 1
ATOM 654 N N . THR A 1 88 ? -7.710 -6.317 -3.053 1.00 96.25 88 THR A N 1
ATOM 655 C CA . THR A 1 88 ? -8.325 -5.245 -2.273 1.00 96.25 88 THR A CA 1
ATOM 656 C C . THR A 1 88 ? -8.102 -5.487 -0.784 1.00 96.25 88 THR A C 1
ATOM 658 O O . THR A 1 88 ? -7.920 -6.619 -0.330 1.00 96.25 88 THR A O 1
ATOM 661 N N . LEU A 1 89 ? -8.122 -4.409 -0.003 1.00 96.31 89 LEU A N 1
ATOM 662 C CA . LEU A 1 89 ? -8.000 -4.509 1.449 1.00 96.31 89 LEU A CA 1
ATOM 663 C C . LEU A 1 89 ? -9.208 -5.244 2.045 1.00 96.31 89 LEU A C 1
ATOM 665 O O . LEU A 1 89 ? -9.033 -6.047 2.957 1.00 96.31 89 LEU A O 1
ATOM 669 N N . ASP A 1 90 ? -10.391 -5.058 1.456 1.00 95.69 90 ASP A N 1
ATOM 670 C CA . ASP A 1 90 ? -11.623 -5.755 1.832 1.00 95.69 90 ASP A CA 1
ATOM 671 C C . ASP A 1 90 ? -11.529 -7.275 1.605 1.00 95.69 90 ASP A C 1
ATOM 673 O O . ASP A 1 90 ? -11.800 -8.045 2.523 1.00 95.69 90 ASP A O 1
ATOM 677 N N . GLU A 1 91 ? -11.018 -7.729 0.450 1.00 95.19 91 GLU A N 1
ATOM 678 C CA . GLU A 1 91 ? -10.764 -9.160 0.186 1.00 95.19 91 GLU A CA 1
ATOM 679 C C . GLU A 1 91 ? -9.804 -9.788 1.203 1.00 95.19 91 GLU A C 1
ATOM 681 O O . GLU A 1 91 ? -9.887 -10.981 1.502 1.00 95.19 91 GLU A O 1
ATOM 686 N N . LEU A 1 92 ? -8.868 -8.998 1.731 1.00 94.38 92 LEU A N 1
ATOM 687 C CA . LEU A 1 92 ? -7.945 -9.445 2.767 1.00 94.38 92 LEU A CA 1
ATOM 688 C C . LEU A 1 92 ? -8.539 -9.324 4.175 1.00 94.38 92 LEU A C 1
ATOM 690 O O . LEU A 1 92 ? -7.952 -9.876 5.107 1.00 94.38 92 LEU A O 1
ATOM 694 N N . GLY A 1 93 ? -9.679 -8.655 4.342 1.00 96.38 93 GLY A N 1
ATOM 695 C CA . GLY A 1 93 ? -10.298 -8.352 5.628 1.00 96.38 93 GLY A CA 1
ATOM 696 C C . GLY A 1 93 ? -9.575 -7.256 6.411 1.00 96.38 93 GLY A C 1
ATOM 697 O O . GLY A 1 93 ? -9.685 -7.218 7.636 1.00 96.38 93 GLY A O 1
ATOM 698 N N . ILE A 1 94 ? -8.786 -6.412 5.741 1.00 97.31 94 ILE A N 1
ATOM 699 C CA . ILE A 1 94 ? -8.094 -5.266 6.338 1.00 97.31 94 ILE A CA 1
ATOM 700 C C . ILE A 1 94 ? -9.091 -4.120 6.492 1.00 97.31 94 ILE A C 1
ATOM 702 O O . ILE A 1 94 ? -9.648 -3.642 5.507 1.00 97.31 94 ILE A O 1
ATOM 706 N N . THR A 1 95 ? -9.297 -3.670 7.726 1.00 97.62 95 THR A N 1
ATOM 707 C CA . THR A 1 95 ? -10.310 -2.655 8.054 1.00 97.62 95 THR A CA 1
ATOM 708 C C . THR A 1 95 ? -9.720 -1.311 8.455 1.00 97.62 95 THR A C 1
ATOM 710 O O . THR A 1 95 ? -10.429 -0.313 8.405 1.00 97.62 95 THR A O 1
ATOM 713 N N . SER A 1 96 ? -8.457 -1.286 8.884 1.00 97.75 96 SER A N 1
ATOM 714 C CA . SER A 1 96 ? -7.790 -0.074 9.364 1.00 97.75 96 SER A CA 1
ATOM 715 C C . SER A 1 96 ? -6.281 -0.194 9.197 1.00 97.75 96 SER A C 1
ATOM 717 O O . SER A 1 96 ? -5.714 -1.258 9.471 1.00 97.75 96 SER A O 1
ATOM 719 N N . ILE A 1 97 ? -5.624 0.878 8.754 1.00 97.81 97 ILE A N 1
ATOM 720 C CA . ILE A 1 97 ? -4.163 0.952 8.641 1.00 97.81 97 ILE A CA 1
ATOM 721 C C . ILE A 1 97 ? -3.672 2.226 9.319 1.00 97.81 97 ILE A C 1
ATOM 723 O O . ILE A 1 97 ? -4.003 3.327 8.894 1.00 97.81 97 ILE A O 1
ATOM 727 N N . LYS A 1 98 ? -2.839 2.091 10.350 1.00 97.62 98 LYS A N 1
ATOM 728 C CA . LYS A 1 98 ? -2.345 3.238 11.110 1.00 97.62 98 LYS A CA 1
ATOM 729 C C . LYS A 1 98 ? -1.311 4.030 10.309 1.00 97.62 98 LYS A C 1
ATOM 731 O O . LYS A 1 98 ? -0.345 3.451 9.814 1.00 97.62 98 LYS A O 1
ATOM 736 N N . VAL A 1 99 ? -1.486 5.351 10.241 1.00 96.75 99 VAL A N 1
ATOM 737 C CA . VAL A 1 99 ? -0.593 6.239 9.467 1.00 96.75 99 VAL A CA 1
ATOM 738 C C . VAL A 1 99 ? 0.540 6.830 10.301 1.00 96.75 99 VAL A C 1
ATOM 740 O O . VAL A 1 99 ? 1.554 7.241 9.766 1.00 96.75 99 VAL A O 1
ATOM 743 N N . SER A 1 100 ? 0.430 6.835 11.630 1.00 95.12 100 SER A N 1
ATOM 744 C CA . SER A 1 100 ? 1.566 7.173 12.502 1.00 95.12 100 SER A CA 1
ATOM 745 C C . SER A 1 100 ? 2.500 5.974 12.669 1.00 95.12 100 SER A C 1
ATOM 747 O O . SER A 1 100 ? 2.021 4.840 12.720 1.00 95.12 100 SER A O 1
ATOM 749 N N . HIS A 1 101 ? 3.792 6.204 12.884 1.00 95.44 101 HIS A N 1
ATOM 750 C CA . HIS A 1 101 ? 4.770 5.136 13.089 1.00 95.44 101 HIS A CA 1
ATOM 751 C C . HIS A 1 101 ? 5.738 5.436 14.237 1.00 95.44 101 HIS A C 1
ATOM 753 O O . HIS A 1 101 ? 5.898 6.575 14.671 1.00 95.44 101 HIS A O 1
ATOM 759 N N . ASN A 1 102 ? 6.416 4.394 14.717 1.00 93.69 102 ASN A N 1
ATOM 760 C CA . ASN A 1 102 ? 7.580 4.510 15.587 1.00 93.69 102 ASN A CA 1
ATOM 761 C C . ASN A 1 102 ? 8.728 3.722 14.957 1.00 93.69 102 ASN A C 1
ATOM 763 O O . ASN A 1 102 ? 8.610 2.510 14.782 1.00 93.69 102 ASN A O 1
ATOM 767 N N . ASN A 1 103 ? 9.814 4.413 14.599 1.00 91.44 103 ASN A N 1
ATOM 768 C CA . ASN A 1 103 ? 10.980 3.818 13.940 1.00 91.44 103 ASN A CA 1
ATOM 769 C C . ASN A 1 103 ? 10.587 2.951 12.725 1.00 91.44 103 ASN A C 1
ATOM 771 O O . ASN A 1 103 ? 10.862 1.753 12.691 1.00 91.44 103 ASN A O 1
ATOM 775 N N . TYR A 1 104 ? 9.867 3.559 11.774 1.00 91.19 104 TYR A N 1
ATOM 776 C CA . TYR A 1 104 ? 9.387 2.912 10.543 1.00 91.19 104 TYR A CA 1
ATOM 777 C C . TYR A 1 104 ? 8.515 1.657 10.739 1.00 91.19 104 TYR A C 1
ATOM 779 O O . TYR A 1 104 ? 8.304 0.889 9.803 1.00 91.19 104 TYR A O 1
ATOM 787 N N . ALA A 1 105 ? 7.958 1.453 11.935 1.00 91.12 105 ALA A N 1
ATOM 788 C CA . ALA A 1 105 ? 7.029 0.371 12.230 1.00 91.12 105 ALA A CA 1
ATOM 789 C C . ALA A 1 105 ? 5.686 0.913 12.728 1.00 91.12 105 ALA A C 1
ATOM 791 O O . ALA A 1 105 ? 5.629 1.868 13.510 1.00 91.12 105 ALA A O 1
ATOM 792 N N . SER A 1 106 ? 4.605 0.266 12.304 1.00 95.75 106 SER A N 1
ATOM 793 C CA . SER A 1 106 ? 3.247 0.563 12.746 1.00 95.75 106 SER A CA 1
ATOM 794 C C . SER A 1 106 ? 2.380 -0.698 12.736 1.00 95.75 106 SER A C 1
ATOM 796 O O . SER A 1 106 ? 2.890 -1.821 12.827 1.00 95.75 106 SER A O 1
ATOM 798 N N . THR A 1 107 ? 1.063 -0.522 12.706 1.00 95.75 107 THR A N 1
ATOM 799 C CA . THR A 1 107 ? 0.091 -1.604 12.792 1.00 95.75 107 THR A CA 1
ATOM 800 C C . THR A 1 107 ? -1.079 -1.415 11.842 1.00 95.75 107 THR A C 1
ATOM 802 O O . THR A 1 107 ? -1.501 -0.294 11.576 1.00 95.75 107 THR A O 1
ATOM 805 N N . PHE A 1 108 ? -1.684 -2.524 11.442 1.00 96.88 108 PHE A N 1
ATOM 806 C CA . PHE A 1 108 ? -2.965 -2.548 10.743 1.00 96.88 108 PHE A CA 1
ATOM 807 C C . PHE A 1 108 ? -3.889 -3.593 11.368 1.00 96.88 108 PHE A C 1
ATOM 809 O O . PHE A 1 108 ? -3.434 -4.498 12.073 1.00 96.88 108 PHE A O 1
ATOM 816 N N . VAL A 1 109 ? -5.190 -3.469 11.126 1.00 97.12 109 VAL A N 1
ATOM 817 C CA . VAL A 1 109 ? -6.206 -4.410 11.599 1.00 97.12 109 VAL A CA 1
ATOM 818 C C . VAL A 1 109 ? -6.697 -5.244 10.431 1.00 97.12 109 VAL A C 1
ATOM 820 O O . VAL A 1 109 ? -7.128 -4.703 9.416 1.00 97.12 109 VAL A O 1
ATOM 823 N N . ARG A 1 110 ? -6.659 -6.566 10.596 1.00 96.19 110 ARG A N 1
ATOM 824 C CA . ARG A 1 110 ? -7.170 -7.546 9.640 1.00 96.19 110 ARG A CA 1
ATOM 825 C C . ARG A 1 110 ? -8.013 -8.583 10.368 1.00 96.19 110 ARG A C 1
ATOM 827 O O . ARG A 1 110 ? -7.535 -9.195 11.319 1.00 96.19 110 ARG A O 1
ATOM 834 N N . ASN A 1 111 ? -9.257 -8.790 9.940 1.00 95.81 111 ASN A N 1
ATOM 835 C CA . ASN A 1 111 ? -10.208 -9.719 10.568 1.00 95.81 111 ASN A CA 1
ATOM 836 C C . ASN A 1 111 ? -10.338 -9.515 12.093 1.00 95.81 111 ASN A C 1
ATOM 838 O O . ASN A 1 111 ? -10.409 -10.473 12.860 1.00 95.81 111 ASN A O 1
ATOM 842 N N . GLY A 1 112 ? -10.305 -8.257 12.547 1.00 95.44 112 GLY A N 1
ATOM 843 C CA . GLY A 1 112 ? -10.360 -7.900 13.970 1.00 95.44 112 GLY A CA 1
ATOM 844 C C . GLY A 1 112 ? -9.075 -8.166 14.767 1.00 95.44 112 GLY A C 1
ATOM 845 O O . GLY A 1 112 ? -9.058 -7.934 15.973 1.00 95.44 112 GLY A O 1
ATOM 846 N N . GLN A 1 113 ? -7.996 -8.628 14.128 1.00 95.19 113 GLN A N 1
ATOM 847 C CA . GLN A 1 113 ? -6.689 -8.829 14.754 1.00 95.19 113 GLN A CA 1
ATOM 848 C C . GLN A 1 113 ? -5.693 -7.756 14.308 1.00 95.19 113 GLN A C 1
ATOM 850 O O . GLN A 1 113 ? -5.693 -7.333 13.154 1.00 95.19 113 GLN A O 1
ATOM 855 N N . THR A 1 114 ? -4.816 -7.335 15.218 1.00 95.44 114 THR A N 1
ATOM 856 C CA . THR A 1 114 ? -3.759 -6.361 14.925 1.00 95.44 114 THR A CA 1
ATOM 857 C C . THR A 1 114 ? -2.498 -7.059 14.421 1.00 95.44 114 THR A C 1
ATOM 859 O O . THR A 1 114 ? -1.964 -7.950 15.079 1.00 95.44 114 THR A O 1
ATOM 862 N N . PHE A 1 115 ? -1.986 -6.596 13.286 1.00 92.38 115 PHE A N 1
ATOM 863 C CA . PHE A 1 115 ? -0.738 -7.031 12.666 1.00 92.38 115 PHE A CA 1
ATOM 864 C C . PHE A 1 115 ? 0.243 -5.862 12.574 1.00 92.38 115 PHE A C 1
ATOM 866 O O . PHE A 1 115 ? -0.141 -4.706 12.751 1.00 92.38 115 PHE A O 1
ATOM 873 N N . LYS A 1 116 ? 1.518 -6.159 12.309 1.00 92.00 116 LYS A N 1
ATOM 874 C CA . LYS A 1 116 ? 2.559 -5.141 12.133 1.00 92.00 116 LYS A CA 1
ATOM 875 C C . LYS A 1 116 ? 2.714 -4.766 10.666 1.00 92.00 116 LYS A C 1
ATOM 877 O O . LYS A 1 116 ? 2.731 -5.649 9.816 1.00 92.00 116 LYS A O 1
ATOM 882 N N . SER A 1 117 ? 2.904 -3.482 10.408 1.00 92.38 117 SER A N 1
ATOM 883 C CA . SER A 1 117 ? 3.366 -2.948 9.129 1.00 92.38 117 SER A CA 1
ATOM 884 C C . SER A 1 117 ? 4.744 -2.320 9.303 1.00 92.38 117 SER A C 1
ATOM 886 O O . SER A 1 117 ? 5.114 -1.886 10.399 1.00 92.38 117 SER A O 1
ATOM 888 N N . PHE A 1 118 ? 5.498 -2.247 8.212 1.00 91.56 118 PHE A N 1
ATOM 889 C CA . PHE A 1 118 ? 6.828 -1.657 8.185 1.00 91.56 118 PHE A CA 1
ATOM 890 C C . PHE A 1 118 ? 6.967 -0.806 6.931 1.00 91.56 118 PHE A C 1
ATOM 892 O O . PHE A 1 118 ? 6.499 -1.209 5.869 1.00 91.56 118 PHE A O 1
ATOM 899 N N . ASP A 1 119 ? 7.610 0.348 7.067 1.00 89.06 119 ASP A N 1
ATOM 900 C CA . ASP A 1 119 ? 8.144 1.050 5.907 1.00 89.06 119 ASP A CA 1
ATOM 901 C C . ASP A 1 119 ? 9.429 0.322 5.498 1.00 89.06 119 ASP A C 1
ATOM 903 O O . ASP A 1 119 ? 10.342 0.110 6.305 1.00 89.06 119 ASP A O 1
ATOM 907 N N . TRP A 1 120 ? 9.431 -0.177 4.269 1.00 84.50 120 TRP A N 1
ATOM 908 C CA . TRP A 1 120 ? 10.403 -1.137 3.785 1.00 84.50 120 TRP A CA 1
ATOM 909 C C . TRP A 1 120 ? 11.406 -0.469 2.850 1.00 84.50 120 TRP A C 1
ATOM 911 O O . TRP A 1 120 ? 11.047 0.081 1.812 1.00 84.50 120 TRP A O 1
ATOM 921 N N . TRP A 1 121 ? 12.683 -0.557 3.223 1.00 80.44 121 TRP A N 1
ATOM 922 C CA . TRP A 1 121 ? 13.798 0.093 2.538 1.00 80.44 121 TRP A CA 1
ATOM 923 C C . TRP A 1 121 ? 14.701 -0.977 1.910 1.00 80.44 121 TRP A C 1
ATOM 925 O O . TRP A 1 121 ? 15.679 -1.397 2.536 1.00 80.44 121 TRP A O 1
ATOM 935 N N . PRO A 1 122 ? 14.370 -1.483 0.708 1.00 75.44 122 PRO A N 1
ATOM 936 C CA . PRO A 1 122 ? 15.142 -2.546 0.086 1.00 75.44 122 PRO A CA 1
ATOM 937 C C . PRO A 1 122 ? 16.478 -2.047 -0.450 1.00 75.44 122 PRO A C 1
ATOM 939 O O . PRO A 1 122 ? 16.591 -0.944 -0.995 1.00 75.44 122 PRO A O 1
ATOM 942 N N . ASN A 1 123 ? 17.482 -2.924 -0.431 1.00 70.25 123 ASN A N 1
ATOM 943 C CA . ASN A 1 123 ? 18.666 -2.701 -1.244 1.00 70.25 123 ASN A CA 1
ATOM 944 C C . ASN A 1 123 ? 18.301 -2.865 -2.723 1.00 70.25 123 ASN A C 1
ATOM 946 O O . ASN A 1 123 ? 17.945 -3.953 -3.180 1.00 70.25 123 ASN A O 1
ATOM 950 N N . CYS A 1 124 ? 18.431 -1.781 -3.484 1.00 62.50 124 CYS A N 1
ATOM 951 C CA . CYS A 1 124 ? 18.274 -1.796 -4.933 1.00 62.50 124 CYS A CA 1
ATOM 952 C C . CYS A 1 124 ? 19.654 -1.796 -5.593 1.00 62.50 124 CYS A C 1
ATOM 954 O O . CYS A 1 124 ? 20.454 -0.885 -5.370 1.00 62.50 124 CYS A O 1
ATOM 956 N N . ARG A 1 125 ? 19.941 -2.796 -6.433 1.00 54.47 125 ARG A N 1
ATOM 957 C CA . ARG A 1 125 ? 21.125 -2.771 -7.302 1.00 54.47 125 ARG A CA 1
ATOM 958 C C . ARG A 1 125 ? 20.712 -2.399 -8.716 1.00 54.47 125 ARG A C 1
ATOM 960 O O . ARG A 1 125 ? 19.979 -3.136 -9.376 1.00 54.47 125 ARG A O 1
ATOM 967 N N . GLU A 1 126 ? 21.221 -1.266 -9.189 1.00 54.31 126 GLU A N 1
ATOM 968 C CA . GLU A 1 126 ? 21.069 -0.869 -10.585 1.00 54.31 126 GLU A CA 1
ATOM 969 C C . GLU A 1 126 ? 21.835 -1.870 -11.464 1.00 54.31 126 GLU A C 1
ATOM 971 O O . GLU A 1 126 ? 23.042 -2.082 -11.307 1.00 54.31 126 GLU A O 1
ATOM 976 N N . MET A 1 127 ? 21.125 -2.543 -12.370 1.00 51.09 127 MET A N 1
ATOM 977 C CA . MET A 1 127 ? 21.773 -3.386 -13.367 1.00 51.09 127 MET A CA 1
ATOM 978 C C . MET A 1 127 ? 22.468 -2.474 -14.378 1.00 51.09 127 MET A C 1
ATOM 980 O O . MET A 1 127 ? 21.900 -1.473 -14.810 1.00 51.09 127 MET A O 1
ATOM 984 N N . ARG A 1 128 ? 23.717 -2.797 -14.738 1.00 48.22 128 ARG A N 1
ATOM 985 C CA . ARG A 1 128 ? 24.527 -1.991 -15.661 1.00 48.22 128 ARG A CA 1
ATOM 986 C C . ARG A 1 128 ? 23.724 -1.732 -16.943 1.00 48.22 128 ARG A C 1
ATOM 988 O O . ARG A 1 128 ? 23.481 -2.665 -17.703 1.00 48.22 128 ARG A O 1
ATOM 995 N N . LYS A 1 129 ? 23.338 -0.474 -17.179 1.00 52.66 129 LYS A N 1
ATOM 996 C CA . LYS A 1 129 ? 22.751 -0.024 -18.446 1.00 52.66 129 LYS A CA 1
ATOM 997 C C . LYS A 1 129 ? 23.784 -0.270 -19.542 1.00 52.66 129 LYS A C 1
ATOM 999 O O . LYS A 1 129 ? 24.795 0.425 -19.606 1.00 52.66 129 LYS A O 1
ATOM 1004 N N . VAL A 1 130 ? 23.574 -1.300 -20.355 1.00 55.59 130 VAL A N 1
ATOM 1005 C CA . VAL A 1 130 ? 24.335 -1.472 -21.592 1.00 55.59 130 VAL A CA 1
ATOM 1006 C C . VAL A 1 130 ? 23.551 -0.739 -22.662 1.00 55.59 130 VAL A C 1
ATOM 1008 O O . VAL A 1 130 ? 22.480 -1.185 -23.066 1.00 55.59 130 VAL A O 1
ATOM 1011 N N . ASP A 1 131 ? 24.063 0.411 -23.081 1.00 49.47 131 ASP A N 1
ATOM 1012 C CA . ASP A 1 131 ? 23.554 1.065 -24.274 1.00 49.47 131 ASP A CA 1
ATOM 1013 C C . ASP A 1 131 ? 23.897 0.177 -25.476 1.00 49.47 131 ASP A C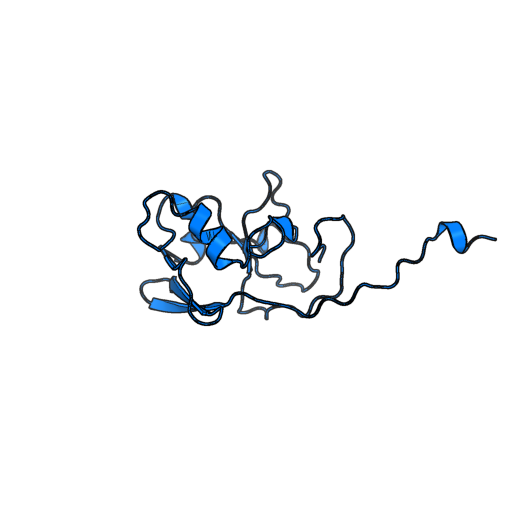 1
ATOM 1015 O O . ASP A 1 131 ? 25.050 0.079 -25.899 1.00 49.47 131 ASP A O 1
ATOM 1019 N N . MET A 1 132 ? 22.898 -0.524 -26.010 1.00 51.28 132 MET A N 1
ATOM 1020 C CA . MET A 1 132 ? 23.076 -1.401 -27.169 1.00 51.28 132 MET A CA 1
ATOM 1021 C C . MET A 1 132 ? 23.524 -0.618 -28.416 1.00 51.28 132 MET A C 1
ATOM 1023 O O . MET A 1 132 ? 24.051 -1.227 -29.346 1.00 51.28 132 MET A O 1
ATOM 1027 N N . ALA A 1 133 ? 23.389 0.716 -28.429 1.00 56.34 133 ALA A N 1
ATOM 1028 C CA . ALA A 1 133 ? 23.935 1.565 -29.484 1.00 56.34 133 ALA A CA 1
ATOM 1029 C C . ALA A 1 133 ? 25.470 1.700 -29.423 1.00 56.34 133 ALA A C 1
ATOM 1031 O O . ALA A 1 133 ? 26.088 2.019 -30.435 1.00 56.34 133 ALA A O 1
ATOM 1032 N N . SER A 1 134 ? 26.112 1.425 -28.278 1.00 50.12 134 SER A N 1
ATOM 1033 C CA . SER A 1 134 ? 27.578 1.475 -28.144 1.00 50.12 134 SER A CA 1
ATOM 1034 C C . SER A 1 134 ? 28.270 0.125 -28.370 1.00 50.12 134 SER A C 1
ATOM 1036 O O . SER A 1 134 ? 29.499 0.073 -28.371 1.00 50.12 134 SER A O 1
ATOM 1038 N N . VAL A 1 135 ? 27.507 -0.966 -28.502 1.00 51.41 135 VAL A N 1
ATOM 1039 C CA . VAL A 1 135 ? 28.023 -2.346 -28.628 1.00 51.41 135 VAL A CA 1
ATOM 1040 C C . VAL A 1 135 ? 28.155 -2.779 -30.093 1.00 51.41 135 VAL A C 1
ATOM 1042 O O . VAL A 1 135 ? 28.854 -3.743 -30.392 1.00 51.41 135 VAL A O 1
ATOM 1045 N N . ILE A 1 136 ? 27.548 -2.036 -31.021 1.00 49.03 136 ILE A N 1
ATOM 1046 C CA . ILE A 1 136 ? 27.719 -2.226 -32.462 1.00 49.03 136 ILE A CA 1
ATOM 1047 C C . ILE A 1 136 ? 28.685 -1.144 -32.968 1.00 49.03 136 ILE A C 1
ATOM 1049 O O . ILE A 1 136 ? 28.272 -0.041 -33.325 1.00 49.03 136 ILE A O 1
ATOM 1053 N N . LYS A 1 137 ? 29.983 -1.450 -32.966 1.00 46.06 137 LYS A N 1
ATOM 1054 C CA . LYS A 1 137 ? 31.000 -0.772 -33.780 1.00 46.06 137 LYS A CA 1
ATOM 1055 C C . LYS A 1 137 ? 31.841 -1.810 -34.498 1.00 46.06 137 LYS A C 1
ATOM 1057 O O . LYS A 1 137 ? 32.188 -2.816 -33.843 1.00 46.06 137 LYS A O 1
#

Mean predicted aligned error: 7.15 Å

Nearest PDB structures (foldseek):
  6sjw-assembly1_A  TM=8.740E-01  e=1.778E-07  Neisseria meningitidis NM95

Radius of gyration: 16.38 Å; Cα contacts (8 Å, |Δi|>4): 237; chains: 1; bounding box: 45×29×49 Å